Protein AF-A0A2N0FS31-F1 (afdb_monomer_lite)

Sequence (67 aa):
MATKQEIDAKQGSENADFVKEEHEQHDNYILQKNTKTKTATYIIIAFLVVLVLGIVVSALFFGSPEA

pLDDT: mean 70.33, std 18.44, range [43.12, 97.75]

Secondary structure (DSSP, 8-state):
-----------------SS--TT---S--TT---HHHHHHHHHHHHHHHHHHHHHHHHHHHHSS---

Foldseek 3Di:
DDDDDDPPPPDDPLPADADDDDPDPDPRHPDPPDPVVVVVVVVVVVVVVVVVVVVVVCCVVVVPPDD

Structure (mmCIF, N/CA/C/O backbone):
data_AF-A0A2N0FS31-F1
#
_entry.id   AF-A0A2N0FS31-F1
#
loop_
_atom_site.group_PDB
_atom_site.id
_atom_site.type_symbol
_atom_site.label_atom_id
_atom_site.label_alt_id
_atom_site.label_comp_id
_atom_site.label_asym_id
_atom_site.label_entity_id
_atom_site.label_seq_id
_atom_site.pdbx_PDB_ins_code
_atom_site.Cartn_x
_atom_site.Cartn_y
_atom_site.Cartn_z
_atom_site.occupancy
_atom_site.B_iso_or_equiv
_atom_site.auth_seq_id
_atom_site.auth_comp_id
_atom_site.auth_asym_id
_atom_site.auth_atom_id
_atom_site.pdbx_PDB_model_n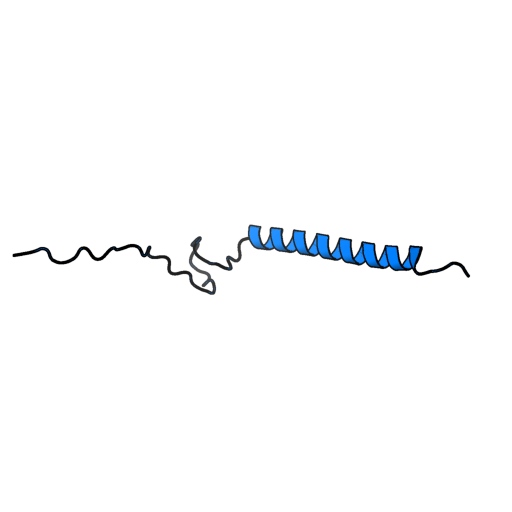um
ATOM 1 N N . MET A 1 1 ? 0.610 -18.081 63.151 1.00 43.12 1 MET A N 1
ATOM 2 C CA . MET A 1 1 ? -0.072 -18.757 62.025 1.00 43.12 1 MET A CA 1
ATOM 3 C C . MET A 1 1 ? 0.110 -17.891 60.796 1.00 43.12 1 MET A C 1
ATOM 5 O O . MET A 1 1 ? -0.210 -16.713 60.867 1.00 43.12 1 MET A O 1
ATOM 9 N N . ALA A 1 2 ? 0.747 -18.434 59.760 1.00 44.34 2 ALA A N 1
ATOM 10 C CA . ALA A 1 2 ? 1.238 -17.682 58.612 1.00 44.34 2 ALA A CA 1
ATOM 11 C C . ALA A 1 2 ? 0.132 -17.293 57.615 1.00 44.34 2 ALA A C 1
ATOM 13 O O . ALA A 1 2 ? -0.898 -17.952 57.494 1.00 44.34 2 ALA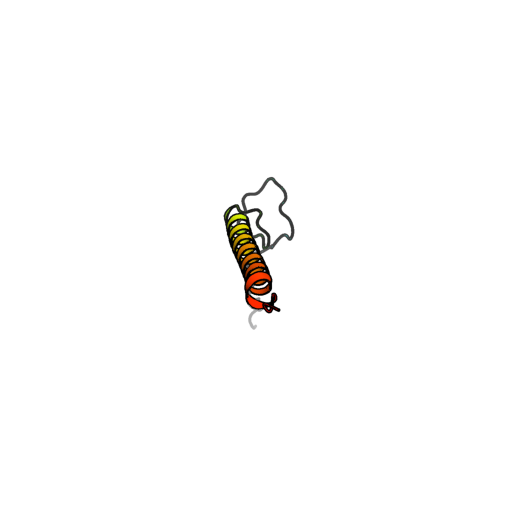 A O 1
ATOM 14 N N . THR A 1 3 ? 0.425 -16.184 56.948 1.00 56.12 3 THR A N 1
ATOM 15 C CA . THR A 1 3 ? -0.281 -15.369 55.955 1.00 56.12 3 THR A CA 1
ATOM 16 C C . THR A 1 3 ? -1.013 -16.131 54.844 1.00 56.12 3 THR A C 1
ATOM 18 O O . THR A 1 3 ? -0.436 -16.970 54.154 1.00 56.12 3 T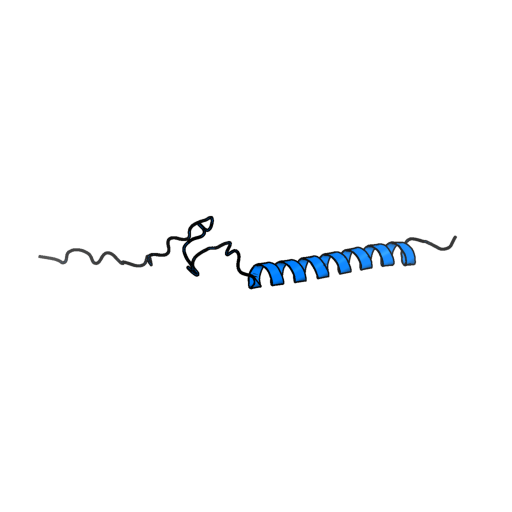HR A O 1
ATOM 21 N N . LYS A 1 4 ? -2.284 -15.764 54.627 1.00 55.97 4 LYS A N 1
ATOM 22 C CA . LYS A 1 4 ? -3.097 -16.144 53.465 1.00 55.97 4 LYS A CA 1
ATOM 23 C C . LYS A 1 4 ? -2.630 -15.320 52.259 1.00 55.97 4 LYS A C 1
ATOM 25 O O . LYS A 1 4 ? -2.552 -14.102 52.353 1.00 55.97 4 LYS A O 1
ATOM 30 N N . GLN A 1 5 ? -2.278 -16.026 51.192 1.00 56.34 5 GLN A N 1
ATOM 31 C CA . GLN A 1 5 ? -1.606 -15.546 49.986 1.00 56.34 5 GLN A CA 1
ATOM 32 C C . GLN A 1 5 ? -2.191 -14.248 49.407 1.00 56.34 5 GLN A C 1
ATOM 34 O O . GLN A 1 5 ? -3.389 -14.168 49.128 1.00 56.34 5 GLN A O 1
ATOM 39 N N . GLU A 1 6 ? -1.310 -13.275 49.174 1.00 56.75 6 GLU A N 1
ATOM 40 C CA . GLU A 1 6 ? -1.477 -12.255 48.142 1.00 56.75 6 GLU A CA 1
ATOM 41 C C . GLU A 1 6 ? -1.582 -12.977 46.792 1.00 56.75 6 GLU A C 1
ATOM 43 O O . GLU A 1 6 ? -0.618 -13.559 46.302 1.00 56.75 6 GLU A O 1
ATOM 48 N N . ILE A 1 7 ? -2.784 -13.004 46.221 1.00 57.44 7 ILE A N 1
ATOM 49 C CA . ILE A 1 7 ? -2.970 -13.329 44.811 1.00 57.44 7 ILE A CA 1
ATOM 50 C C . ILE A 1 7 ? -2.562 -12.061 44.063 1.00 57.44 7 ILE A C 1
ATOM 52 O O . ILE A 1 7 ? -3.282 -11.065 44.119 1.00 57.44 7 ILE A O 1
ATOM 56 N N . ASP A 1 8 ? -1.393 -12.088 43.422 1.00 56.44 8 ASP A N 1
ATOM 57 C CA . ASP A 1 8 ? -0.948 -11.091 42.446 1.00 56.44 8 ASP A CA 1
ATOM 58 C C . ASP A 1 8 ? -2.075 -10.825 41.432 1.00 56.44 8 ASP A C 1
ATOM 60 O O . ASP A 1 8 ? -2.248 -11.540 40.443 1.00 56.44 8 ASP A O 1
ATOM 64 N N . ALA A 1 9 ? -2.860 -9.776 41.666 1.00 53.41 9 ALA A N 1
ATOM 65 C CA . ALA A 1 9 ? -3.814 -9.251 40.703 1.00 53.41 9 ALA A CA 1
ATOM 66 C C . ALA A 1 9 ? -3.038 -8.477 39.625 1.00 53.41 9 ALA A C 1
ATOM 68 O O . ALA A 1 9 ? -3.033 -7.249 39.598 1.00 53.41 9 ALA A O 1
ATOM 69 N N . LYS A 1 10 ? -2.331 -9.202 38.750 1.00 57.81 10 LYS A N 1
ATOM 70 C CA . LYS A 1 10 ? -1.642 -8.651 37.570 1.00 57.81 10 LYS A CA 1
ATOM 71 C C . LYS A 1 10 ? -2.403 -8.894 36.269 1.00 57.81 10 LYS A C 1
ATOM 73 O O . LYS A 1 10 ? -1.787 -9.062 35.223 1.00 57.81 10 LYS A O 1
ATOM 78 N N . GLN A 1 11 ? -3.730 -8.915 36.314 1.00 54.22 11 GLN A N 1
ATOM 79 C CA . GLN A 1 11 ? -4.522 -8.896 35.090 1.00 54.22 11 GLN A CA 1
ATOM 80 C C . GLN A 1 11 ? -5.510 -7.741 35.176 1.00 54.22 11 GLN A C 1
ATOM 82 O O . GLN A 1 11 ? -6.452 -7.774 35.970 1.00 54.22 11 GLN A O 1
ATOM 87 N N . GLY A 1 12 ? -5.229 -6.687 34.405 1.00 55.12 12 GLY A N 1
ATOM 88 C CA . GLY A 1 12 ? -6.164 -5.592 34.202 1.00 55.12 12 GLY A CA 1
ATOM 89 C C . GLY A 1 12 ? -7.456 -6.142 33.609 1.00 55.12 12 GLY A C 1
ATOM 90 O O . GLY A 1 12 ? -7.465 -7.178 32.945 1.00 55.12 12 GLY A O 1
ATOM 91 N N . SER A 1 13 ? -8.572 -5.469 33.860 1.00 51.31 13 SER A N 1
ATOM 92 C CA . SER A 1 13 ? -9.882 -5.807 33.298 1.00 51.31 13 SER A CA 1
ATOM 93 C C . SER A 1 13 ? -9.962 -5.474 31.797 1.00 51.31 13 SER A C 1
ATOM 95 O O . SER A 1 13 ? -10.865 -4.764 31.357 1.00 51.31 13 SER A O 1
ATOM 97 N N . GLU A 1 14 ? -8.985 -5.916 31.009 1.00 58.22 14 GLU A N 1
ATOM 98 C CA . GLU A 1 14 ? -8.898 -5.715 29.565 1.00 58.22 14 GLU A CA 1
ATOM 99 C C . GLU A 1 14 ? -9.659 -6.828 28.832 1.00 58.22 14 GLU A C 1
ATOM 101 O O . GLU A 1 14 ? -9.098 -7.760 28.264 1.00 58.22 14 GLU A O 1
ATOM 106 N N . ASN A 1 15 ? -10.990 -6.747 28.866 1.00 53.00 15 ASN A N 1
ATOM 107 C CA . ASN A 1 15 ? -11.829 -7.509 27.944 1.00 53.00 15 ASN A CA 1
ATOM 108 C C . ASN A 1 15 ? -11.662 -6.898 26.540 1.00 53.00 15 ASN A C 1
ATOM 110 O O . ASN A 1 15 ? -12.283 -5.885 26.226 1.00 53.00 15 ASN A O 1
ATOM 114 N N . ALA A 1 16 ? -10.770 -7.457 25.719 1.00 51.09 16 ALA A N 1
ATOM 115 C CA . ALA A 1 16 ? -10.631 -7.073 24.316 1.00 51.09 16 ALA A CA 1
ATOM 116 C C . ALA A 1 16 ? -11.679 -7.820 23.477 1.00 51.09 16 ALA A C 1
ATOM 118 O O . ALA A 1 16 ? -11.445 -8.941 23.022 1.00 51.09 16 ALA A O 1
ATOM 119 N N . ASP A 1 17 ? -12.850 -7.216 23.288 1.00 57.12 17 ASP A N 1
ATOM 120 C CA . ASP A 1 17 ? -13.881 -7.768 22.410 1.00 57.12 17 ASP A CA 1
ATOM 121 C C . ASP A 1 17 ? -13.412 -7.773 20.941 1.00 57.12 17 ASP A C 1
ATOM 123 O O . ASP A 1 17 ? -12.772 -6.840 20.446 1.00 57.12 17 ASP A O 1
ATOM 127 N N . PHE A 1 18 ? -13.713 -8.857 20.220 1.00 53.78 18 PHE A N 1
ATOM 128 C CA . PHE A 1 18 ? -13.194 -9.095 18.864 1.00 53.78 18 PHE A CA 1
ATOM 129 C C . PHE A 1 18 ? -13.915 -8.257 17.787 1.00 53.78 18 PHE A C 1
ATOM 131 O O . PHE A 1 18 ? -13.346 -7.978 16.729 1.00 53.78 18 PHE A O 1
ATOM 138 N N . VAL A 1 19 ? -15.164 -7.843 18.042 1.00 52.56 19 VAL A N 1
ATOM 139 C CA . VAL A 1 19 ? -16.016 -7.063 17.127 1.00 52.56 19 VAL A CA 1
ATOM 140 C C . VAL A 1 19 ? -16.852 -6.060 17.931 1.00 52.56 19 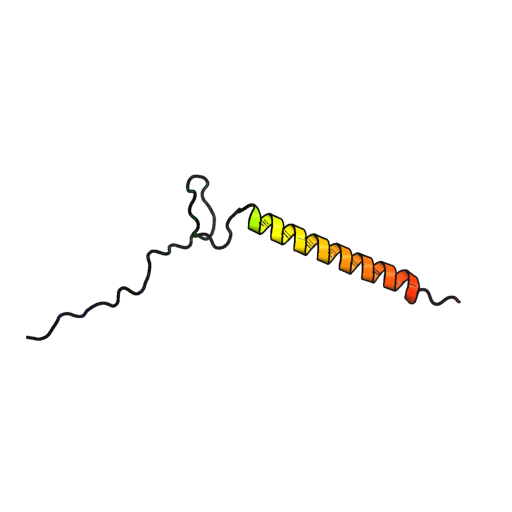VAL A C 1
ATOM 142 O O . VAL A 1 19 ? -17.397 -6.390 18.975 1.00 52.56 19 VAL A O 1
ATOM 145 N N . LYS A 1 20 ? -16.938 -4.821 17.434 1.00 54.19 20 LYS A N 1
ATOM 146 C CA . LYS A 1 20 ? -17.646 -3.694 18.059 1.00 54.19 20 LYS A CA 1
ATOM 147 C C . LYS A 1 20 ? -19.171 -3.813 17.907 1.00 54.19 20 LYS A C 1
ATOM 149 O O . LYS A 1 20 ? -19.658 -3.724 16.779 1.00 54.19 20 LYS A O 1
ATOM 154 N N . GLU A 1 21 ? -19.893 -3.900 19.022 1.00 56.38 21 GLU A N 1
ATOM 155 C CA . GLU A 1 21 ? -21.328 -3.586 19.124 1.00 56.38 21 GLU A CA 1
ATOM 156 C C . GLU A 1 21 ? -21.509 -2.052 19.177 1.00 56.38 21 GLU A C 1
ATOM 158 O O . GLU A 1 21 ? -20.706 -1.334 19.776 1.00 56.38 21 GLU A O 1
ATOM 163 N N . GLU A 1 22 ? -22.511 -1.515 18.476 1.00 53.62 22 GLU A N 1
ATOM 164 C CA . GLU A 1 22 ? -22.582 -0.096 18.063 1.00 53.62 22 GLU A CA 1
ATOM 165 C C . GLU A 1 22 ? -22.688 0.946 19.192 1.00 53.62 22 GLU A C 1
ATOM 167 O O . GLU A 1 22 ? -22.485 2.133 18.931 1.00 53.62 22 GLU A O 1
ATOM 172 N N . HIS A 1 23 ? -22.979 0.542 20.428 1.00 48.38 23 HIS A N 1
ATOM 173 C CA . HIS A 1 23 ? -23.415 1.469 21.474 1.00 48.38 23 HIS A CA 1
ATOM 174 C C . HIS A 1 23 ? -22.294 2.010 22.385 1.00 48.38 23 HIS A C 1
ATOM 176 O O . HIS A 1 23 ? -22.530 2.962 23.127 1.00 48.38 23 HIS A O 1
ATOM 182 N N . GLU A 1 24 ? -21.070 1.472 22.340 1.00 48.69 24 GLU A N 1
ATOM 183 C CA . GLU A 1 24 ? -20.023 1.865 23.298 1.00 48.69 24 GLU A CA 1
ATOM 184 C C . GLU A 1 24 ? -18.743 2.391 22.625 1.00 48.69 24 GLU A C 1
ATOM 186 O O . GLU A 1 24 ? -18.135 1.789 21.732 1.00 48.69 24 GLU A O 1
ATOM 191 N N . GLN A 1 25 ? -18.346 3.594 23.044 1.00 50.97 25 GLN A N 1
ATOM 192 C CA . GLN A 1 25 ? -17.159 4.312 22.589 1.00 50.97 25 GLN A CA 1
ATOM 193 C C . GLN A 1 25 ? -15.971 3.924 23.481 1.00 50.97 25 GLN A C 1
ATOM 195 O O . GLN A 1 25 ? -15.466 4.741 24.237 1.00 50.97 25 GLN A O 1
ATOM 200 N N . HIS A 1 26 ? -15.575 2.651 23.454 1.00 55.66 26 HIS A N 1
ATOM 201 C CA . HIS A 1 26 ? -14.434 2.168 24.236 1.00 55.66 26 HIS A CA 1
ATOM 202 C C . HIS A 1 26 ? -13.209 1.932 23.341 1.00 55.66 26 HIS A C 1
ATOM 204 O O . HIS A 1 26 ? -13.306 1.337 22.268 1.00 55.66 26 H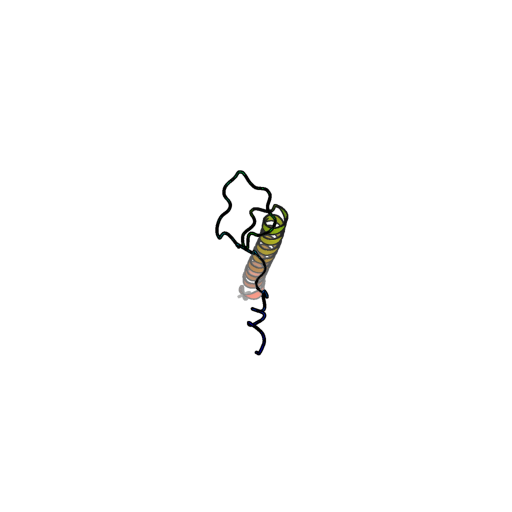IS A O 1
ATOM 210 N N . ASP A 1 27 ? -12.047 2.397 23.805 1.00 56.50 27 ASP A N 1
ATOM 211 C CA . ASP A 1 27 ? -10.750 2.370 23.107 1.00 56.50 27 ASP A CA 1
ATOM 212 C C . ASP A 1 27 ? -10.043 0.995 23.154 1.00 56.50 27 ASP A C 1
ATOM 214 O O . ASP A 1 27 ? -8.873 0.886 22.791 1.00 56.50 27 ASP A O 1
ATOM 218 N N . ASN A 1 28 ? -10.739 -0.069 23.572 1.00 53.72 28 ASN A N 1
ATOM 219 C CA . ASN A 1 28 ? -10.166 -1.392 23.871 1.00 53.72 28 ASN A CA 1
ATOM 220 C C . ASN A 1 28 ? -10.485 -2.482 22.826 1.00 53.72 28 ASN A C 1
ATOM 222 O O . ASN A 1 28 ? -10.554 -3.662 23.155 1.00 53.72 28 ASN A O 1
ATOM 226 N N . TYR A 1 29 ? -10.650 -2.118 21.548 1.00 55.75 29 TYR A N 1
ATOM 227 C CA . TYR A 1 29 ? -10.800 -3.105 20.462 1.00 55.75 29 TYR A CA 1
ATOM 228 C C . TYR A 1 29 ? -9.524 -3.206 19.612 1.00 55.75 29 TYR A C 1
ATOM 230 O O . TYR A 1 29 ? -8.928 -2.190 19.247 1.00 55.75 29 TYR A O 1
ATOM 238 N N . ILE A 1 30 ? -9.133 -4.428 19.230 1.00 61.41 30 ILE A N 1
ATOM 239 C CA . ILE A 1 30 ? -7.968 -4.681 18.354 1.00 61.41 30 ILE A CA 1
ATOM 240 C C . ILE A 1 30 ? -8.248 -4.241 16.907 1.00 61.41 30 ILE A C 1
ATOM 242 O O . ILE A 1 30 ? -7.360 -3.764 16.203 1.00 61.41 30 ILE A O 1
ATOM 246 N N . LEU A 1 31 ? -9.509 -4.323 16.475 1.00 57.38 31 LEU A N 1
ATOM 247 C CA . LEU A 1 31 ? -9.979 -3.849 15.172 1.00 57.38 31 LEU A CA 1
ATOM 248 C C . LEU A 1 31 ? -10.998 -2.725 15.353 1.00 57.38 31 LEU A C 1
ATOM 250 O O . LEU A 1 31 ? -12.160 -2.821 14.950 1.00 57.38 31 LEU A O 1
ATOM 254 N N . GLN A 1 32 ? -10.561 -1.627 15.969 1.00 55.03 32 GLN A N 1
ATOM 255 C CA . GLN A 1 32 ? -11.380 -0.421 16.026 1.00 55.03 32 GLN A CA 1
ATOM 256 C C . GLN A 1 32 ? -11.719 0.032 14.607 1.00 55.03 32 GLN A C 1
ATOM 258 O O . GLN A 1 32 ? -10.833 0.293 13.788 1.00 55.03 32 GLN A O 1
ATOM 263 N N . LYS A 1 33 ? -13.018 0.221 14.341 1.00 58.28 33 LYS A N 1
ATOM 264 C CA . LYS A 1 33 ? -13.527 0.991 13.193 1.00 58.28 33 LYS A CA 1
ATOM 265 C C . LYS A 1 33 ? -13.203 2.483 13.371 1.00 58.28 33 LYS A C 1
ATOM 267 O O . LYS A 1 33 ? -14.073 3.335 13.230 1.00 58.28 33 LYS A O 1
ATOM 272 N N . ASN A 1 34 ? -11.958 2.799 13.709 1.00 60.34 34 ASN A N 1
ATOM 273 C CA . ASN A 1 34 ? -11.480 4.152 13.882 1.00 60.34 34 ASN A CA 1
ATOM 274 C C . ASN A 1 34 ? -11.029 4.703 12.536 1.00 60.34 34 ASN A C 1
ATOM 276 O O . ASN A 1 34 ? -10.328 4.046 11.760 1.00 60.34 34 ASN A O 1
ATOM 280 N N . THR A 1 35 ? -11.428 5.943 12.268 1.00 65.81 35 THR A N 1
ATOM 281 C CA . THR A 1 35 ? -11.096 6.671 11.040 1.00 65.81 35 THR A CA 1
ATOM 282 C C . THR A 1 35 ? -9.591 6.662 10.779 1.00 65.81 35 THR A C 1
ATOM 284 O O . THR A 1 35 ? -9.180 6.513 9.638 1.00 65.81 35 THR A O 1
ATOM 287 N N . LYS A 1 36 ? -8.766 6.716 11.834 1.00 72.06 36 LYS A N 1
ATOM 288 C CA . LYS A 1 36 ? -7.299 6.681 11.743 1.00 72.06 36 LYS A CA 1
ATOM 289 C C . LYS A 1 36 ? -6.765 5.367 11.161 1.00 72.06 36 LYS A C 1
ATOM 291 O O . LYS A 1 36 ? -5.944 5.420 10.250 1.00 72.06 36 LYS A O 1
ATOM 296 N N . THR A 1 37 ? -7.272 4.214 11.610 1.00 79.25 37 THR A N 1
ATOM 297 C CA . THR A 1 37 ? -6.896 2.898 11.062 1.00 79.25 37 THR A CA 1
ATOM 298 C C . THR A 1 37 ? -7.278 2.807 9.590 1.00 79.25 37 THR A C 1
ATOM 300 O O . THR A 1 37 ? -6.452 2.431 8.766 1.00 79.25 37 THR A O 1
ATOM 303 N N . LYS A 1 38 ? -8.486 3.262 9.231 1.00 78.38 38 LYS A N 1
ATOM 304 C CA . LYS A 1 38 ? -8.916 3.317 7.826 1.00 78.38 38 LYS A CA 1
ATOM 305 C C . LYS A 1 38 ? -8.016 4.224 6.986 1.00 78.38 38 LYS A C 1
ATOM 307 O O . LYS A 1 38 ? -7.597 3.820 5.907 1.00 78.38 38 LYS A O 1
ATOM 312 N N . THR A 1 39 ? -7.679 5.419 7.474 1.00 85.44 39 THR A N 1
ATOM 313 C CA . THR A 1 39 ? -6.767 6.346 6.785 1.00 85.44 39 THR A CA 1
ATOM 314 C C . THR A 1 39 ? -5.397 5.712 6.550 1.00 85.44 39 THR A C 1
ATOM 316 O O . THR A 1 39 ? -4.898 5.771 5.430 1.00 85.44 39 THR A O 1
ATOM 319 N N . ALA A 1 40 ? -4.813 5.064 7.561 1.00 86.94 40 ALA A N 1
ATOM 320 C CA . ALA A 1 40 ? -3.533 4.373 7.418 1.00 86.94 40 ALA A CA 1
ATOM 321 C C . ALA A 1 40 ? -3.607 3.253 6.367 1.00 86.94 40 ALA A C 1
ATOM 323 O O . ALA A 1 40 ? -2.742 3.167 5.497 1.00 86.94 40 ALA A O 1
ATOM 324 N N . THR A 1 41 ? -4.676 2.451 6.383 1.00 88.50 41 THR A N 1
ATOM 325 C CA . THR A 1 41 ? -4.907 1.414 5.368 1.00 88.50 41 THR A CA 1
ATOM 326 C C . THR A 1 41 ? -5.002 2.004 3.960 1.00 88.50 41 THR A C 1
ATOM 328 O O . THR A 1 41 ? -4.354 1.493 3.049 1.00 88.50 41 THR A O 1
ATOM 331 N N . TYR A 1 42 ? -5.742 3.101 3.767 1.00 91.00 42 TYR A N 1
ATOM 332 C CA . TYR A 1 42 ? -5.844 3.757 2.458 1.00 91.00 42 TYR A CA 1
ATOM 333 C C . TYR A 1 42 ? -4.498 4.287 1.955 1.00 91.00 42 TYR A C 1
ATOM 335 O O . TYR A 1 42 ? -4.206 4.150 0.769 1.00 91.00 42 TYR A O 1
ATOM 343 N N . ILE A 1 43 ? -3.661 4.841 2.840 1.00 94.25 43 ILE A N 1
ATOM 344 C CA . ILE A 1 43 ? -2.313 5.304 2.480 1.00 94.25 43 ILE A CA 1
ATOM 345 C C . ILE A 1 43 ? -1.464 4.130 1.985 1.00 94.25 43 ILE A C 1
ATOM 347 O O . ILE A 1 43 ? -0.853 4.224 0.922 1.00 94.25 43 ILE A O 1
ATOM 351 N N . ILE A 1 44 ? -1.463 3.008 2.710 1.00 95.50 44 ILE A N 1
ATOM 352 C CA . ILE A 1 44 ? -0.707 1.810 2.317 1.00 95.50 44 ILE A CA 1
ATOM 353 C C . ILE A 1 44 ? -1.188 1.301 0.955 1.00 95.50 44 ILE A C 1
ATOM 355 O O . ILE A 1 44 ? -0.370 1.067 0.068 1.00 95.50 44 ILE A O 1
ATOM 359 N N . ILE A 1 45 ? -2.505 1.193 0.753 1.00 96.62 45 ILE A N 1
ATOM 360 C CA . ILE A 1 45 ? -3.084 0.772 -0.531 1.00 96.62 45 ILE A CA 1
ATOM 361 C C . ILE A 1 45 ? -2.645 1.711 -1.661 1.00 96.62 45 ILE A C 1
ATOM 363 O O . ILE A 1 45 ? -2.257 1.234 -2.725 1.00 96.62 45 ILE A O 1
ATOM 367 N N . ALA A 1 46 ? -2.649 3.027 -1.439 1.00 97.12 46 ALA A N 1
ATOM 368 C CA . ALA A 1 46 ? -2.207 3.990 -2.442 1.00 97.12 46 ALA A CA 1
ATOM 369 C C . ALA A 1 46 ? -0.739 3.766 -2.848 1.00 97.12 46 ALA A C 1
ATOM 371 O O . ALA A 1 46 ? -0.436 3.716 -4.040 1.00 97.12 46 ALA A O 1
ATOM 372 N N . PHE A 1 47 ? 0.161 3.551 -1.882 1.00 97.69 47 PHE A N 1
ATOM 373 C CA . PHE A 1 47 ? 1.563 3.229 -2.173 1.00 97.69 47 PHE A CA 1
ATOM 374 C C . PHE A 1 47 ? 1.721 1.908 -2.930 1.00 97.69 47 PHE A C 1
ATOM 376 O O . PHE A 1 47 ? 2.529 1.833 -3.856 1.00 97.69 47 PHE A O 1
ATOM 383 N N . LEU A 1 48 ? 0.936 0.885 -2.583 1.00 97.75 48 LEU A N 1
ATOM 384 C CA . LEU A 1 48 ? 0.955 -0.391 -3.299 1.00 97.75 48 LEU A CA 1
ATOM 385 C C . LEU A 1 48 ? 0.535 -0.222 -4.762 1.00 97.75 48 LEU A C 1
ATOM 387 O O . LEU A 1 48 ? 1.189 -0.764 -5.649 1.00 97.75 48 LEU A O 1
ATOM 391 N N . VAL A 1 49 ? -0.501 0.576 -5.033 1.00 97.75 49 VAL A N 1
ATOM 392 C CA . VAL A 1 49 ? -0.925 0.876 -6.409 1.00 97.75 49 VAL A CA 1
ATOM 393 C C . VAL A 1 49 ? 0.183 1.599 -7.176 1.00 97.75 49 VAL A C 1
ATOM 395 O O . VAL A 1 49 ? 0.493 1.211 -8.301 1.00 97.75 49 VAL A O 1
ATOM 398 N N . VAL A 1 50 ? 0.825 2.603 -6.571 1.00 97.75 50 VAL A N 1
ATOM 399 C CA . VAL A 1 50 ? 1.940 3.332 -7.202 1.00 97.75 50 VAL A CA 1
ATOM 400 C C . VAL A 1 50 ? 3.115 2.400 -7.515 1.00 97.75 50 VAL A C 1
ATOM 402 O O . VAL A 1 50 ? 3.680 2.484 -8.604 1.00 97.75 50 VAL A O 1
ATOM 405 N N . LEU A 1 51 ? 3.456 1.478 -6.609 1.00 97.38 51 LEU A N 1
ATOM 406 C CA . LEU A 1 51 ? 4.504 0.479 -6.841 1.00 97.38 51 LEU A CA 1
ATOM 407 C C . LEU A 1 51 ? 4.176 -0.430 -8.027 1.00 97.38 51 LEU A C 1
ATOM 409 O O . LEU A 1 51 ? 5.027 -0.636 -8.891 1.00 97.38 51 LEU A O 1
ATOM 413 N N . VAL A 1 52 ? 2.942 -0.935 -8.104 1.00 97.25 52 VAL A N 1
ATOM 414 C CA . VAL A 1 52 ? 2.502 -1.778 -9.226 1.00 97.25 52 VAL A CA 1
ATOM 415 C C . VAL A 1 52 ? 2.563 -1.005 -10.542 1.00 97.25 52 VAL A C 1
ATOM 417 O O . VAL A 1 52 ? 3.083 -1.524 -11.528 1.00 97.25 52 VAL A O 1
ATOM 420 N N . LEU A 1 53 ? 2.104 0.250 -10.562 1.00 97.12 53 LEU A N 1
ATOM 421 C CA . LEU A 1 53 ? 2.199 1.104 -11.748 1.00 97.12 53 LEU A CA 1
ATOM 422 C C . LEU A 1 53 ? 3.654 1.325 -12.175 1.00 97.12 53 LEU A C 1
ATOM 424 O O . LEU A 1 53 ? 3.956 1.223 -13.362 1.00 97.12 53 LEU A O 1
ATOM 428 N N . GLY A 1 54 ? 4.563 1.562 -11.227 1.00 95.50 54 GLY A N 1
ATOM 429 C CA . GLY A 1 54 ? 5.994 1.692 -11.506 1.00 95.50 54 GLY A CA 1
ATOM 430 C C . GLY A 1 54 ? 6.591 0.434 -12.140 1.00 95.50 54 GLY A C 1
ATOM 431 O O . GLY A 1 54 ? 7.359 0.541 -13.093 1.00 95.50 54 GLY A O 1
ATOM 432 N N . ILE A 1 55 ? 6.189 -0.753 -11.674 1.00 95.44 55 ILE A N 1
ATOM 433 C CA . ILE A 1 55 ? 6.610 -2.031 -12.266 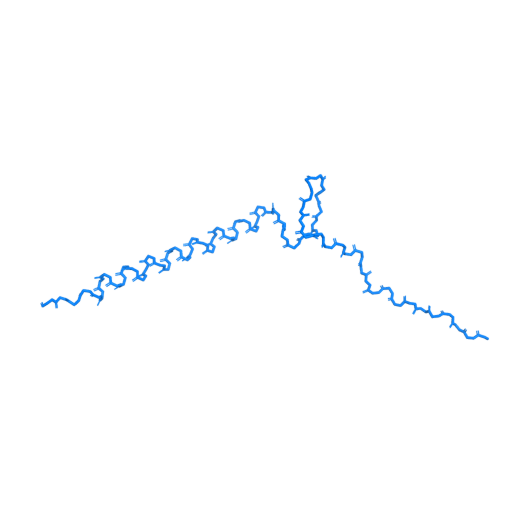1.00 95.44 55 ILE A CA 1
ATOM 434 C C . ILE A 1 55 ? 6.074 -2.170 -13.694 1.00 95.44 55 ILE A C 1
ATOM 436 O O . ILE A 1 55 ? 6.833 -2.533 -14.586 1.00 95.44 55 ILE A O 1
ATOM 440 N N . VAL A 1 56 ? 4.796 -1.858 -13.934 1.00 95.38 56 VAL A N 1
ATOM 441 C CA . VAL A 1 56 ? 4.195 -1.942 -15.278 1.00 95.38 56 VAL A CA 1
ATOM 442 C C . VAL A 1 56 ? 4.886 -0.983 -16.245 1.00 95.38 56 VAL A C 1
ATOM 444 O O . VAL A 1 56 ? 5.266 -1.387 -17.339 1.00 95.38 56 VAL A O 1
ATOM 447 N N . VAL A 1 57 ? 5.105 0.268 -15.835 1.00 95.12 57 VAL A N 1
ATOM 448 C CA . VAL A 1 57 ? 5.847 1.255 -16.631 1.00 95.12 57 VAL A CA 1
ATOM 449 C C . VAL A 1 57 ? 7.263 0.750 -16.896 1.00 95.12 57 VAL A C 1
ATOM 451 O O . VAL A 1 57 ? 7.687 0.702 -18.046 1.00 95.12 57 VAL A O 1
ATOM 454 N N . SER A 1 58 ? 7.977 0.292 -15.868 1.00 91.44 58 SER A N 1
ATOM 455 C CA . SER A 1 58 ? 9.314 -0.279 -16.037 1.00 91.44 58 SER A CA 1
ATOM 456 C C . SER A 1 58 ? 9.311 -1.449 -17.027 1.00 91.44 58 SER A C 1
ATOM 458 O O . SER A 1 58 ? 10.156 -1.480 -17.914 1.00 91.44 58 SER A O 1
ATOM 460 N N . ALA A 1 59 ? 8.328 -2.346 -16.966 1.00 89.69 59 ALA A N 1
ATOM 461 C CA . ALA A 1 59 ? 8.195 -3.453 -17.908 1.00 89.69 59 ALA A CA 1
ATOM 462 C C . ALA A 1 59 ? 7.906 -2.988 -19.346 1.00 89.69 59 ALA A C 1
ATOM 464 O O . ALA A 1 59 ? 8.419 -3.587 -20.282 1.00 89.69 59 ALA A O 1
ATOM 465 N N . LEU A 1 60 ? 7.136 -1.918 -19.550 1.00 90.12 60 LEU A N 1
ATOM 466 C CA . LEU A 1 60 ? 6.885 -1.376 -20.891 1.00 90.12 60 LEU A CA 1
ATOM 467 C C . LEU A 1 60 ? 8.120 -0.680 -21.482 1.00 90.12 60 LEU A C 1
ATOM 469 O O . LEU A 1 60 ? 8.405 -0.851 -22.662 1.00 90.12 60 LEU A O 1
ATOM 473 N N . PHE A 1 61 ? 8.860 0.081 -20.672 1.00 87.00 61 PHE A N 1
ATOM 474 C CA . PHE A 1 61 ? 10.034 0.836 -21.129 1.00 87.00 61 PHE A CA 1
ATOM 475 C C . PHE A 1 61 ? 11.311 -0.012 -21.231 1.00 87.00 61 PHE A C 1
ATOM 477 O O . PHE A 1 61 ? 12.124 0.229 -22.114 1.00 87.00 61 PHE A O 1
ATOM 484 N N . PHE A 1 62 ? 11.505 -0.986 -20.339 1.00 83.12 62 PHE A N 1
ATOM 485 C CA . PHE A 1 62 ? 12.696 -1.849 -20.320 1.00 83.12 62 PHE A CA 1
ATOM 486 C C . PHE A 1 62 ? 12.439 -3.248 -20.889 1.00 83.12 62 PHE A C 1
ATOM 488 O O . PHE A 1 62 ? 13.382 -3.932 -21.276 1.00 83.12 62 PHE A O 1
ATOM 495 N N . GLY A 1 63 ? 11.184 -3.699 -20.914 1.00 71.56 63 GLY A N 1
ATOM 496 C CA . GLY A 1 63 ? 10.788 -5.009 -21.439 1.00 71.56 63 GLY A CA 1
ATOM 497 C C . GLY A 1 63 ? 10.322 -4.982 -22.893 1.00 71.56 63 GLY A C 1
ATOM 498 O O . GLY A 1 63 ? 10.049 -6.047 -23.441 1.00 71.56 63 GLY A O 1
ATOM 499 N N . SER A 1 64 ? 10.262 -3.809 -23.531 1.00 66.94 64 SER A N 1
ATOM 500 C CA . SER A 1 64 ? 10.279 -3.714 -24.988 1.00 66.94 64 SER A CA 1
ATOM 501 C C . SER A 1 64 ? 11.738 -3.550 -25.416 1.00 66.94 64 SER A C 1
ATOM 503 O O . SER A 1 64 ? 12.222 -2.419 -25.454 1.00 66.94 64 SER A O 1
ATOM 505 N N . PRO A 1 65 ? 12.480 -4.642 -25.692 1.00 67.38 65 PRO A N 1
ATOM 506 C CA . PRO A 1 65 ? 13.708 -4.496 -26.444 1.00 67.38 65 PRO A CA 1
ATOM 507 C C . PRO A 1 65 ? 13.271 -3.921 -27.787 1.00 67.38 65 PRO A C 1
ATOM 509 O O . PRO A 1 65 ? 12.442 -4.510 -28.483 1.00 67.38 65 PRO A O 1
ATOM 512 N N . GLU A 1 66 ? 13.739 -2.723 -28.109 1.00 63.25 66 GLU A N 1
ATOM 513 C CA . GLU A 1 66 ? 13.699 -2.277 -29.492 1.00 63.25 66 GLU A CA 1
ATOM 514 C C . GLU A 1 66 ? 14.309 -3.408 -30.337 1.00 63.25 66 GLU A C 1
ATOM 516 O O . GLU A 1 66 ? 15.375 -3.932 -30.001 1.00 63.25 66 GLU A O 1
ATOM 521 N N . ALA A 1 67 ? 13.539 -3.875 -31.323 1.00 56.06 67 ALA A N 1
ATOM 522 C CA . ALA A 1 67 ? 13.989 -4.843 -32.314 1.00 56.06 67 ALA A CA 1
ATOM 523 C C . ALA A 1 67 ? 15.180 -4.294 -33.109 1.00 56.06 67 ALA A C 1
ATOM 525 O O . ALA A 1 67 ? 15.211 -3.063 -33.341 1.00 56.06 67 ALA A O 1
#

Radius of gyration: 25.83 Å; chains: 1; bounding box: 37×25×94 Å